Protein AF-A0A963QXK3-F1 (afdb_monomer_lite)

Sequence (108 aa):
MLYVALAVSILAFALALRVLDAVRVMRAPDLDDEVKEQRVQAASIALFGRFFAVTWRFAAAVAAGALPVLLVAWAGWVSLDAMLEAMLSLEVILAGTVAFVLVLVLGR

Foldseek 3Di:
DCVVVVVVVVVVVVVVVLVVVLVVLVPDPPDDPVNNVVVVVVSVVVVVVVVVVVVVVVVVVVCVVCVVLVVCCVVVVDPNVVVVVVCPDPVVVVVVVVVVVVCVVVVD

Secondary structure (DSSP, 8-state):
-HHHHHHHHHHHHHHHHHHHHHHHHHT-TTS-HHHHHHHHHHHHHHHHHHHHHHHHHHHHHHHHHHHHHHHHHHTTSS-HHHHHHHHHSHHHHHHHHHHHHHHHHHT-

pLDDT: mean 79.68, std 9.12, range [46.22, 90.0]

Radius of gyration: 22.3 Å; chains: 1; bounding box: 46×30×60 Å

Structure (mmCIF, N/CA/C/O backbone):
data_AF-A0A963QXK3-F1
#
_entry.id   AF-A0A963QXK3-F1
#
loop_
_atom_site.group_PDB
_atom_site.id
_atom_site.type_symbol
_atom_site.label_atom_id
_atom_site.label_alt_id
_atom_site.label_comp_id
_atom_site.label_asym_id
_atom_site.label_entity_id
_atom_site.label_seq_id
_atom_site.pdbx_PDB_ins_code
_atom_site.Cartn_x
_atom_site.Cartn_y
_atom_site.Cartn_z
_atom_site.occupancy
_atom_site.B_iso_or_equiv
_atom_site.auth_seq_id
_atom_site.auth_comp_id
_atom_site.auth_asym_id
_atom_site.auth_atom_id
_atom_site.pdbx_PDB_model_num
ATOM 1 N 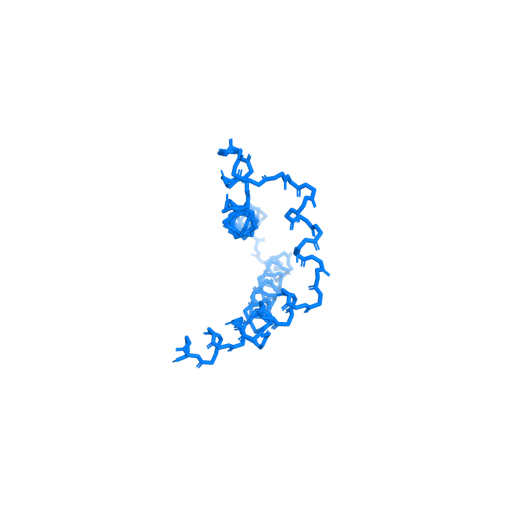N . MET A 1 1 ? -5.182 -11.495 -9.579 1.00 46.22 1 MET A N 1
ATOM 2 C CA . MET A 1 1 ? -6.308 -10.669 -9.075 1.00 46.22 1 MET A CA 1
ATOM 3 C C . MET A 1 1 ? -6.986 -11.237 -7.829 1.00 46.22 1 MET A C 1
ATOM 5 O O . MET A 1 1 ? -7.200 -10.459 -6.912 1.00 46.22 1 MET A O 1
ATOM 9 N N . LEU A 1 2 ? -7.257 -12.550 -7.729 1.00 48.44 2 LEU A N 1
ATOM 10 C CA . LEU A 1 2 ? -7.934 -13.137 -6.557 1.00 48.44 2 LEU A CA 1
ATOM 11 C C . LEU A 1 2 ? -7.216 -12.856 -5.221 1.00 48.44 2 LEU A C 1
ATOM 13 O O . LEU A 1 2 ? -7.879 -12.487 -4.271 1.00 48.44 2 LEU A O 1
ATOM 17 N N . TYR A 1 3 ? -5.881 -12.939 -5.149 1.00 46.72 3 TYR A N 1
ATOM 18 C CA . TYR A 1 3 ? -5.136 -12.678 -3.902 1.00 46.72 3 TYR A CA 1
ATOM 19 C C . TYR A 1 3 ? -5.157 -11.220 -3.447 1.00 46.72 3 TYR A C 1
ATOM 21 O O . TYR A 1 3 ? -5.304 -10.964 -2.260 1.00 46.72 3 TYR A O 1
ATOM 29 N N . VAL A 1 4 ? -5.025 -10.264 -4.370 1.00 54.38 4 VAL A N 1
ATOM 30 C CA . VAL A 1 4 ? -5.084 -8.834 -4.029 1.00 54.38 4 VAL A CA 1
ATOM 31 C C . VAL A 1 4 ? -6.513 -8.457 -3.651 1.00 54.38 4 VAL A C 1
ATOM 33 O O . VAL A 1 4 ? -6.718 -7.810 -2.633 1.00 54.38 4 VAL A O 1
ATOM 36 N N . ALA A 1 5 ? -7.509 -8.941 -4.398 1.00 55.28 5 ALA A N 1
ATOM 37 C CA . ALA A 1 5 ? -8.917 -8.752 -4.064 1.00 55.28 5 ALA A CA 1
ATOM 38 C C . ALA A 1 5 ? -9.282 -9.404 -2.721 1.00 55.28 5 ALA A C 1
ATOM 40 O O . ALA A 1 5 ? -9.977 -8.789 -1.919 1.00 55.28 5 ALA A O 1
ATOM 41 N N . LEU A 1 6 ? -8.774 -10.606 -2.433 1.00 65.06 6 LEU A N 1
ATOM 42 C CA . LEU A 1 6 ? -8.980 -11.306 -1.164 1.00 65.06 6 LEU A CA 1
ATOM 43 C C . LEU A 1 6 ? -8.276 -10.578 -0.014 1.00 65.06 6 LEU A C 1
ATOM 45 O O . LEU A 1 6 ? -8.884 -10.371 1.027 1.00 65.06 6 LEU A O 1
ATOM 49 N N . ALA A 1 7 ? -7.037 -10.124 -0.209 1.00 66.69 7 ALA A N 1
ATOM 50 C CA . ALA A 1 7 ? -6.301 -9.353 0.787 1.00 66.69 7 ALA A CA 1
ATOM 51 C C . ALA A 1 7 ? -6.999 -8.023 1.105 1.00 66.69 7 ALA A C 1
ATOM 53 O O . ALA A 1 7 ? -7.169 -7.694 2.276 1.00 66.69 7 ALA A O 1
ATOM 54 N N . VAL A 1 8 ? -7.465 -7.295 0.085 1.00 70.00 8 VAL A N 1
ATOM 55 C CA . VAL A 1 8 ? -8.245 -6.057 0.249 1.00 70.00 8 VAL A CA 1
ATOM 56 C C . VAL A 1 8 ? -9.579 -6.342 0.942 1.00 70.00 8 VAL A C 1
ATOM 58 O O . VAL A 1 8 ? -9.962 -5.605 1.846 1.00 70.00 8 VAL A O 1
ATOM 61 N N . SER A 1 9 ? -10.251 -7.440 0.588 1.00 74.44 9 SER A N 1
ATOM 62 C CA . SER A 1 9 ? -11.527 -7.845 1.194 1.00 74.44 9 SER A CA 1
ATOM 63 C C . SER A 1 9 ? -11.371 -8.247 2.664 1.00 74.44 9 SER A C 1
ATOM 65 O O . SER A 1 9 ? -12.179 -7.846 3.498 1.00 74.44 9 SER A O 1
ATOM 67 N N . ILE A 1 10 ? -10.304 -8.974 3.013 1.00 75.81 10 ILE A N 1
ATOM 68 C CA . ILE A 1 10 ? -9.953 -9.312 4.401 1.00 75.81 10 ILE A CA 1
ATOM 69 C C . ILE A 1 10 ? -9.647 -8.037 5.191 1.00 75.81 10 ILE A C 1
ATOM 71 O O . ILE A 1 10 ? -10.109 -7.890 6.323 1.00 75.81 10 ILE A O 1
ATOM 75 N N . LEU A 1 11 ? -8.908 -7.093 4.595 1.00 73.56 11 LEU A N 1
ATOM 76 C CA . LEU A 1 11 ? -8.589 -5.820 5.240 1.00 73.56 11 LEU A CA 1
ATOM 77 C C . LEU A 1 11 ? -9.853 -4.987 5.495 1.00 73.56 11 LEU A C 1
ATOM 79 O O . LEU A 1 11 ? -10.022 -4.460 6.593 1.00 73.56 11 LEU A O 1
ATOM 83 N N . ALA A 1 12 ? -10.755 -4.916 4.512 1.00 74.06 12 ALA A N 1
ATOM 84 C CA . ALA A 1 12 ? -12.033 -4.216 4.612 1.00 74.06 12 ALA A CA 1
ATOM 85 C C . ALA A 1 12 ? -12.953 -4.847 5.669 1.00 74.06 12 ALA A C 1
ATOM 87 O O . ALA A 1 12 ? -13.529 -4.134 6.490 1.00 74.06 12 ALA A O 1
ATOM 88 N N . PHE A 1 13 ? -13.036 -6.180 5.709 1.00 78.62 13 PHE A N 1
ATOM 89 C CA . PHE A 1 13 ? -13.819 -6.905 6.710 1.00 78.62 13 PHE A CA 1
ATOM 90 C C . PHE A 1 13 ? -13.271 -6.697 8.129 1.00 78.62 13 PHE A C 1
ATOM 92 O O . PHE A 1 13 ? -14.025 -6.396 9.054 1.00 78.62 13 PHE A O 1
ATOM 99 N N . ALA A 1 14 ? -11.948 -6.766 8.304 1.00 75.88 14 ALA A N 1
ATOM 100 C CA . ALA A 1 14 ? -11.301 -6.479 9.583 1.00 75.88 14 ALA A CA 1
ATOM 101 C C . ALA A 1 14 ? -11.513 -5.023 10.037 1.00 75.88 14 ALA A C 1
ATOM 103 O O . ALA A 1 14 ? -11.626 -4.762 11.238 1.00 75.88 14 ALA A O 1
ATOM 104 N N . LEU A 1 15 ? -11.583 -4.076 9.094 1.00 76.56 15 LEU A N 1
ATOM 105 C CA . LEU A 1 15 ? -11.920 -2.683 9.384 1.00 76.56 15 LEU A CA 1
ATOM 106 C C . LEU A 1 15 ? -13.371 -2.560 9.867 1.00 76.56 15 LEU A C 1
ATOM 108 O O . LEU A 1 15 ? -13.620 -1.941 10.900 1.00 76.56 15 LEU A O 1
ATOM 112 N N . ALA A 1 16 ? -14.311 -3.197 9.163 1.00 79.00 16 ALA A N 1
ATOM 113 C CA . ALA A 1 16 ? -15.734 -3.177 9.495 1.00 79.00 16 ALA A CA 1
ATOM 114 C C . ALA A 1 16 ? -16.013 -3.753 10.893 1.00 79.00 16 ALA A C 1
ATOM 116 O O . ALA A 1 16 ? -16.751 -3.148 11.670 1.00 79.00 16 ALA A O 1
ATOM 117 N N . LEU A 1 17 ? -15.368 -4.868 11.254 1.00 79.81 17 LEU A N 1
ATOM 118 C CA . LEU A 1 17 ? -15.476 -5.446 12.597 1.00 79.81 17 LEU A CA 1
ATOM 119 C C . LEU A 1 17 ? -14.990 -4.480 13.687 1.00 79.81 17 LEU A C 1
ATOM 121 O O . LEU A 1 17 ? -15.648 -4.332 14.713 1.00 79.81 17 LEU A O 1
ATOM 125 N N . ARG A 1 18 ? -13.892 -3.751 13.451 1.00 73.50 18 ARG A N 1
ATOM 126 C CA . ARG A 1 18 ? -13.395 -2.758 14.418 1.00 73.50 18 ARG A CA 1
ATOM 127 C C . ARG A 1 18 ? -14.285 -1.530 14.550 1.00 73.50 18 ARG A C 1
ATOM 129 O O . ARG A 1 18 ? -14.398 -0.988 15.645 1.00 73.50 18 ARG A O 1
ATOM 136 N N . VAL A 1 19 ? -14.919 -1.099 13.462 1.00 75.81 19 VAL A N 1
ATOM 137 C CA . VAL A 1 19 ? -15.918 -0.023 13.511 1.00 75.81 19 VAL A CA 1
ATOM 138 C C . VAL A 1 19 ? -17.121 -0.463 14.348 1.00 75.81 19 VAL A C 1
ATOM 140 O O . VAL A 1 19 ? -17.590 0.300 15.188 1.00 75.81 19 VAL A O 1
ATOM 143 N N . LEU A 1 20 ? -17.579 -1.708 14.189 1.00 81.12 20 LEU A N 1
ATOM 144 C CA . LEU A 1 20 ? -18.668 -2.259 15.000 1.00 81.12 20 LEU A CA 1
ATOM 145 C C . LEU A 1 20 ? -18.309 -2.335 16.490 1.00 81.12 20 LEU A C 1
ATOM 147 O O . LEU A 1 20 ? -19.142 -1.991 17.328 1.00 81.12 20 LEU A O 1
ATOM 151 N N . ASP A 1 21 ? -17.080 -2.724 16.828 1.00 76.31 21 ASP A N 1
ATOM 152 C CA . ASP A 1 21 ? -16.613 -2.733 18.219 1.00 76.31 21 ASP A CA 1
ATOM 153 C C . ASP A 1 21 ? -16.559 -1.321 18.819 1.00 76.31 21 ASP A C 1
ATOM 155 O O . ASP A 1 21 ? -17.001 -1.117 19.950 1.00 76.31 21 ASP A O 1
ATOM 159 N N . ALA A 1 22 ? -16.113 -0.319 18.055 1.00 68.75 22 ALA A N 1
ATOM 160 C CA . ALA A 1 22 ? -16.124 1.076 18.498 1.00 68.75 22 ALA A CA 1
ATOM 161 C C . ALA A 1 22 ? -17.555 1.590 18.757 1.00 68.75 22 ALA A C 1
ATOM 163 O O . ALA A 1 22 ? -17.819 2.203 19.791 1.00 68.75 22 ALA A O 1
ATOM 164 N N . VAL A 1 23 ? -18.503 1.271 17.867 1.00 78.69 23 VAL A N 1
ATOM 165 C CA . VAL A 1 23 ? -19.925 1.621 18.038 1.00 78.69 23 VAL A CA 1
ATOM 166 C C . VAL A 1 23 ? -20.523 0.949 19.277 1.00 78.69 23 VAL A C 1
ATOM 168 O O . VAL A 1 23 ? -21.319 1.567 19.984 1.00 78.69 23 VAL A O 1
ATOM 171 N N . ARG A 1 2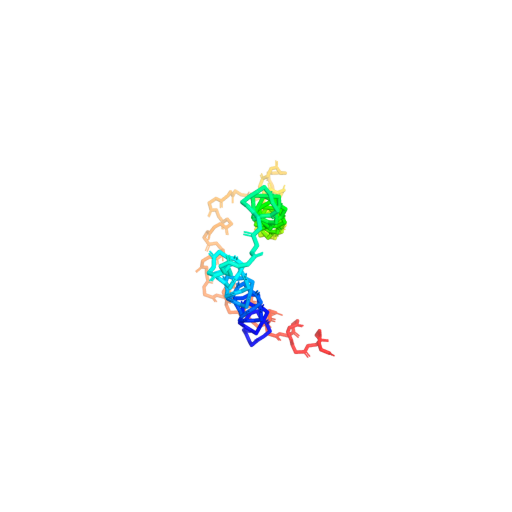4 ? -20.138 -0.298 19.575 1.00 79.25 24 ARG A N 1
ATOM 172 C CA . ARG A 1 24 ? -20.582 -1.007 20.786 1.00 79.25 24 ARG A CA 1
ATOM 173 C C . ARG A 1 24 ? -20.059 -0.356 22.061 1.00 79.25 24 ARG A C 1
ATOM 175 O O . ARG A 1 24 ? -20.836 -0.189 22.993 1.00 79.25 24 ARG A O 1
ATOM 182 N N . VAL A 1 25 ? -18.790 0.055 22.089 1.00 72.81 25 VAL A N 1
ATOM 183 C CA . VAL A 1 25 ? -18.206 0.768 23.239 1.00 72.81 25 VAL A CA 1
ATOM 184 C C . VAL A 1 25 ? -18.897 2.116 23.465 1.00 72.81 25 VAL A C 1
ATOM 186 O O . VAL A 1 25 ? -19.210 2.449 24.603 1.00 72.81 25 VAL A O 1
ATOM 189 N N . MET A 1 26 ? -19.209 2.863 22.401 1.00 71.62 26 MET A N 1
ATOM 190 C CA . MET A 1 26 ? -19.934 4.137 22.521 1.00 71.62 26 MET A CA 1
ATOM 191 C C . MET A 1 26 ? -21.381 3.973 23.003 1.00 71.62 26 MET A C 1
ATOM 193 O O . MET A 1 26 ? -21.916 4.868 23.651 1.00 71.62 26 MET A O 1
ATOM 197 N N . ARG A 1 27 ? -22.026 2.845 22.686 1.00 78.75 27 ARG A N 1
ATOM 198 C CA . ARG A 1 27 ? -23.412 2.554 23.086 1.00 78.75 27 ARG A CA 1
ATOM 199 C C . ARG A 1 27 ? -23.543 1.898 24.459 1.00 78.75 27 ARG A C 1
ATOM 201 O O . ARG A 1 27 ? -24.672 1.665 24.875 1.00 78.75 27 ARG A O 1
ATOM 208 N N . ALA A 1 28 ? -22.440 1.592 25.138 1.00 75.31 28 ALA A N 1
ATOM 209 C CA . ALA A 1 28 ? -22.462 0.968 26.454 1.00 75.31 28 ALA A CA 1
ATOM 210 C C . ALA A 1 28 ? -22.861 2.002 27.534 1.00 75.31 28 ALA A C 1
ATOM 212 O O . ALA A 1 28 ? -22.106 2.952 27.779 1.00 75.31 28 ALA A O 1
ATOM 213 N N . PRO A 1 29 ? -24.052 1.877 28.149 1.00 72.25 29 PRO A N 1
ATOM 214 C CA . PRO A 1 29 ? -24.560 2.850 29.121 1.00 72.25 29 PRO A CA 1
ATOM 215 C C . PRO A 1 29 ? -23.874 2.745 30.494 1.00 72.25 29 PRO A C 1
ATOM 217 O O . PRO A 1 29 ? -23.985 3.650 31.308 1.00 72.25 29 PRO A O 1
ATOM 220 N N . ASP A 1 30 ? -23.173 1.643 30.735 1.00 82.38 30 ASP A N 1
ATOM 221 C CA . ASP A 1 30 ? -22.508 1.230 31.972 1.00 82.38 30 ASP A CA 1
ATOM 222 C C . ASP A 1 30 ? -21.015 1.597 32.027 1.00 82.38 30 ASP A C 1
ATOM 224 O O . ASP A 1 30 ? -20.362 1.422 33.055 1.00 82.38 30 ASP A O 1
ATOM 228 N N . LEU A 1 31 ? -20.464 2.111 30.926 1.00 75.31 31 LEU A N 1
ATOM 229 C CA . LEU A 1 31 ? -19.076 2.549 30.838 1.00 75.31 31 LEU A CA 1
ATOM 230 C C . LEU A 1 31 ? -18.946 4.030 31.202 1.00 75.31 31 LEU A C 1
ATOM 232 O O . LEU A 1 31 ? -19.593 4.877 30.584 1.00 75.31 31 LEU A O 1
ATOM 236 N N . ASP A 1 32 ? -18.061 4.306 32.158 1.00 83.94 32 ASP A N 1
ATOM 237 C CA . ASP A 1 32 ? -17.626 5.653 32.523 1.00 83.94 32 ASP A CA 1
ATOM 238 C C . ASP A 1 32 ? -17.036 6.393 31.310 1.00 83.94 32 ASP A C 1
ATOM 240 O O . ASP A 1 32 ? -16.379 5.787 30.451 1.00 83.94 32 ASP A O 1
ATOM 244 N N . ASP A 1 33 ? -17.289 7.696 31.226 1.00 82.50 33 ASP A N 1
ATOM 245 C CA . ASP A 1 33 ? -16.965 8.503 30.048 1.00 82.50 33 ASP A CA 1
ATOM 246 C C . ASP A 1 33 ? -15.451 8.596 29.825 1.00 82.50 33 ASP A C 1
ATOM 248 O O . ASP A 1 33 ? -14.987 8.513 28.686 1.00 82.50 33 ASP A O 1
ATOM 252 N N . GLU A 1 34 ? -14.663 8.619 30.899 1.00 87.56 34 GLU A N 1
ATOM 253 C CA . GLU A 1 34 ? -13.202 8.630 30.816 1.00 87.56 34 GLU A CA 1
ATOM 254 C C . GLU A 1 34 ? -12.645 7.308 30.257 1.00 87.56 34 GLU A C 1
ATOM 256 O O . GLU A 1 34 ? -11.725 7.284 29.433 1.00 87.56 34 GLU A O 1
ATOM 261 N N . VAL A 1 35 ? -13.267 6.176 30.605 1.00 84.62 35 VAL A N 1
ATOM 262 C CA . VAL A 1 35 ? -12.904 4.865 30.044 1.00 84.62 35 VAL A CA 1
ATOM 263 C C . VAL A 1 35 ? -13.306 4.770 28.569 1.00 84.62 35 VAL A C 1
ATOM 265 O O . VAL A 1 35 ? -12.588 4.156 27.769 1.00 84.62 35 VAL A O 1
ATOM 268 N N . LYS A 1 36 ? -14.433 5.376 28.174 1.00 80.94 36 LYS A N 1
ATOM 269 C CA . LYS A 1 36 ? -14.829 5.473 26.760 1.00 80.94 36 LYS A CA 1
ATOM 270 C C . LYS A 1 36 ? -13.820 6.294 25.971 1.00 80.94 36 LYS A C 1
ATOM 272 O O . LYS A 1 36 ? -13.385 5.834 24.914 1.00 80.94 36 LYS A O 1
ATOM 277 N N . GLU A 1 37 ? -13.413 7.448 26.489 1.00 84.12 37 GLU A N 1
ATOM 278 C CA . GLU A 1 37 ? -12.445 8.326 25.835 1.00 84.12 37 GLU A CA 1
ATOM 279 C C . GLU A 1 37 ? -11.110 7.610 25.602 1.00 84.12 37 GLU A C 1
ATOM 281 O O . GLU A 1 37 ? -10.646 7.532 24.462 1.00 84.12 37 GLU A O 1
ATOM 286 N N . GLN A 1 38 ? -10.551 6.965 26.631 1.00 87.69 38 GLN A N 1
ATOM 287 C CA . GLN A 1 38 ? -9.294 6.216 26.511 1.00 87.69 38 GLN A CA 1
ATOM 288 C C . GLN A 1 38 ? -9.380 5.088 25.472 1.00 87.69 38 GLN A C 1
ATOM 290 O O . GLN A 1 38 ? -8.467 4.896 24.661 1.00 87.69 38 GLN A O 1
ATOM 295 N N . ARG A 1 39 ? -10.492 4.339 25.452 1.00 82.31 39 ARG A N 1
ATOM 296 C CA . ARG A 1 39 ? -10.698 3.251 24.481 1.00 82.31 39 ARG A CA 1
ATOM 297 C C . ARG A 1 39 ? -10.837 3.775 23.054 1.00 82.31 39 ARG A C 1
ATOM 299 O O . ARG A 1 39 ? -10.263 3.186 22.136 1.00 82.31 39 ARG A O 1
ATOM 306 N N . VAL A 1 40 ? -11.563 4.874 22.858 1.00 82.88 40 VAL A N 1
ATOM 307 C CA . VAL A 1 40 ? -11.718 5.519 21.546 1.00 82.88 40 VAL A CA 1
ATOM 308 C C . VAL A 1 40 ? -10.387 6.095 21.067 1.00 82.88 40 VAL A C 1
ATOM 310 O O . VAL A 1 40 ? -10.028 5.913 19.901 1.00 82.88 40 VAL A O 1
ATOM 313 N N . GLN A 1 41 ? -9.614 6.723 21.952 1.00 87.06 41 GLN A N 1
ATOM 314 C CA . GLN A 1 41 ? -8.301 7.273 21.629 1.00 87.06 41 GLN A CA 1
ATOM 315 C C . GLN A 1 41 ? -7.325 6.168 21.205 1.00 87.06 41 GLN A C 1
ATOM 317 O O . GLN A 1 41 ? -6.708 6.260 20.141 1.00 87.06 41 GLN A O 1
ATOM 322 N N . ALA A 1 42 ? -7.241 5.078 21.974 1.00 85.75 42 ALA A N 1
ATOM 323 C CA . ALA A 1 42 ? -6.397 3.931 21.644 1.00 85.75 42 ALA A CA 1
ATOM 324 C C . ALA A 1 42 ? -6.800 3.284 20.306 1.00 85.75 42 ALA A C 1
ATOM 326 O O . ALA A 1 42 ? -5.942 2.966 19.475 1.00 85.75 42 ALA A O 1
ATOM 327 N N . ALA A 1 43 ? -8.105 3.131 20.057 1.00 79.75 43 ALA A N 1
ATOM 328 C CA . ALA A 1 43 ? -8.617 2.617 18.790 1.00 79.75 43 ALA A CA 1
ATOM 329 C C . ALA A 1 43 ? -8.283 3.547 17.611 1.00 79.75 43 ALA A C 1
ATOM 331 O O . ALA A 1 43 ? -7.885 3.063 16.548 1.00 79.75 43 ALA A O 1
ATOM 332 N N . SER A 1 44 ? -8.379 4.863 17.813 1.00 81.19 44 SER A N 1
ATOM 333 C CA . SER A 1 44 ? -8.059 5.880 16.807 1.00 81.19 44 SER A CA 1
ATOM 334 C C . SER A 1 44 ? -6.576 5.864 16.444 1.00 81.19 44 SER A C 1
ATOM 336 O O . SER A 1 44 ? -6.238 5.793 15.264 1.00 81.19 44 SER A O 1
ATOM 338 N N . ILE A 1 45 ? -5.679 5.824 17.435 1.00 89.25 45 ILE A N 1
ATOM 339 C CA . ILE A 1 45 ? -4.228 5.708 17.209 1.00 89.25 45 ILE A CA 1
ATOM 340 C C . ILE A 1 45 ? -3.906 4.425 16.433 1.00 89.25 45 ILE A C 1
ATOM 342 O O . ILE A 1 45 ? -3.165 4.454 15.449 1.00 89.25 45 ILE A O 1
ATOM 346 N N . ALA A 1 46 ? -4.501 3.295 16.827 1.00 82.31 46 ALA A N 1
ATOM 347 C CA . ALA A 1 46 ? -4.297 2.026 16.136 1.00 82.31 46 ALA A CA 1
ATOM 348 C C . ALA A 1 46 ? -4.819 2.050 14.687 1.00 82.31 46 ALA A C 1
ATOM 350 O O . ALA A 1 46 ? -4.215 1.434 13.803 1.00 82.31 46 ALA A O 1
ATOM 351 N N . LEU A 1 47 ? -5.931 2.745 14.429 1.00 81.94 47 LEU A N 1
ATOM 352 C CA . LEU A 1 47 ? -6.480 2.927 13.087 1.00 81.94 47 LEU A CA 1
ATOM 353 C C . LEU A 1 47 ? -5.551 3.788 12.224 1.00 81.94 47 LEU A C 1
ATOM 355 O O . LEU A 1 47 ? -5.210 3.375 11.115 1.00 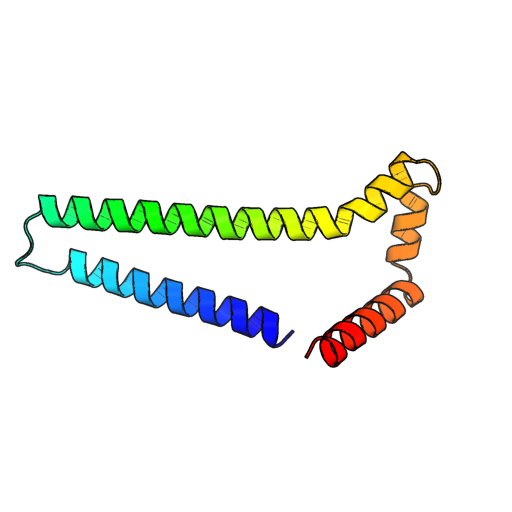81.94 47 LEU A O 1
ATOM 359 N N . PHE A 1 48 ? -5.080 4.922 12.750 1.00 87.00 48 PHE A N 1
ATOM 360 C CA . PHE A 1 48 ? -4.122 5.790 12.063 1.00 87.00 48 PHE A CA 1
ATOM 361 C C . PHE A 1 48 ? -2.818 5.061 11.744 1.00 87.00 48 PHE A C 1
ATOM 363 O O . PHE A 1 48 ? -2.354 5.116 10.607 1.00 87.00 48 PHE A O 1
ATOM 370 N N . GLY A 1 49 ? -2.256 4.312 12.696 1.00 86.25 49 GLY A N 1
ATOM 371 C CA . GLY A 1 49 ? -1.040 3.531 12.461 1.00 86.25 49 GLY A CA 1
ATOM 372 C C . GLY A 1 49 ? -1.203 2.516 11.324 1.00 86.25 49 GLY A C 1
ATOM 373 O O . GLY A 1 49 ? -0.328 2.384 10.468 1.00 86.25 49 GLY A O 1
ATOM 374 N N . ARG A 1 50 ? -2.356 1.838 11.252 1.00 82.00 50 ARG A N 1
ATOM 375 C CA . ARG A 1 50 ? -2.668 0.910 10.152 1.00 82.00 50 ARG A CA 1
ATOM 376 C C . ARG A 1 50 ? -2.863 1.623 8.823 1.00 82.00 50 ARG A C 1
ATOM 378 O O . ARG A 1 50 ? -2.364 1.135 7.813 1.00 82.00 50 ARG A O 1
ATOM 385 N N . PHE A 1 51 ? -3.559 2.756 8.824 1.00 83.56 51 PHE A N 1
ATOM 386 C CA . PHE A 1 51 ? -3.715 3.590 7.638 1.00 83.56 51 PHE A CA 1
ATOM 387 C C . PHE A 1 51 ? -2.347 3.996 7.079 1.00 83.56 51 PHE A C 1
ATOM 389 O O . PHE A 1 51 ? -2.062 3.719 5.918 1.00 83.56 51 PHE A O 1
ATOM 396 N N . PHE A 1 52 ? -1.462 4.543 7.916 1.00 87.00 52 PHE A N 1
ATOM 397 C CA . PHE A 1 52 ? -0.106 4.909 7.504 1.00 87.00 52 PHE A CA 1
ATOM 398 C C . PHE A 1 52 ? 0.694 3.712 6.991 1.00 87.00 52 PHE A C 1
ATOM 400 O O . PHE A 1 52 ? 1.345 3.819 5.955 1.00 87.00 52 PHE A O 1
ATOM 407 N N . ALA A 1 53 ? 0.615 2.560 7.660 1.00 82.25 53 ALA A N 1
ATOM 408 C CA . ALA A 1 53 ? 1.302 1.354 7.210 1.00 82.25 53 ALA A CA 1
ATOM 409 C C . ALA A 1 53 ? 0.833 0.902 5.816 1.00 82.25 53 ALA A C 1
ATOM 411 O O . ALA A 1 53 ? 1.657 0.540 4.978 1.00 82.25 53 ALA A O 1
ATOM 412 N N . VAL A 1 54 ? -0.475 0.933 5.546 1.00 81.75 54 VAL A N 1
ATOM 413 C CA . VAL A 1 54 ? -1.032 0.581 4.229 1.00 81.75 54 VAL A CA 1
ATOM 414 C C . VAL A 1 54 ? -0.618 1.605 3.177 1.00 81.75 54 VAL A C 1
ATOM 416 O O . VAL A 1 54 ? -0.113 1.216 2.125 1.00 81.75 54 VAL A O 1
ATOM 419 N N . THR A 1 55 ? -0.763 2.895 3.478 1.00 84.50 55 THR A N 1
ATOM 420 C CA . THR A 1 55 ? -0.377 3.991 2.583 1.00 84.50 55 THR A CA 1
ATOM 421 C C . THR A 1 55 ? 1.102 3.915 2.220 1.00 84.50 55 THR A C 1
ATOM 423 O O . THR A 1 55 ? 1.447 3.998 1.044 1.00 84.50 55 THR A O 1
ATOM 426 N N . TRP A 1 56 ? 1.984 3.674 3.194 1.00 85.94 56 TRP A N 1
ATOM 427 C CA . TRP A 1 56 ? 3.419 3.561 2.944 1.00 85.94 56 TRP A CA 1
ATOM 428 C C . TRP A 1 56 ? 3.774 2.320 2.129 1.00 85.94 56 TRP A C 1
ATOM 430 O O . TRP A 1 56 ? 4.582 2.399 1.212 1.00 85.94 56 TRP A O 1
ATOM 440 N N . ARG A 1 57 ? 3.139 1.173 2.402 1.00 82.62 57 ARG A N 1
ATOM 441 C CA . ARG A 1 57 ? 3.337 -0.047 1.599 1.00 82.62 57 ARG A CA 1
ATOM 442 C C . ARG A 1 57 ? 2.877 0.144 0.159 1.00 82.62 57 ARG A C 1
ATOM 444 O O . ARG A 1 57 ? 3.545 -0.339 -0.749 1.00 82.62 57 ARG A O 1
ATOM 451 N N . PHE A 1 58 ? 1.768 0.848 -0.051 1.00 82.06 58 PHE A N 1
ATOM 452 C CA . PHE A 1 58 ? 1.291 1.188 -1.386 1.00 82.06 58 PHE A CA 1
ATOM 453 C C . PHE A 1 58 ? 2.260 2.134 -2.100 1.00 82.06 58 PHE A C 1
ATOM 455 O O . PHE A 1 58 ? 2.699 1.830 -3.205 1.00 82.06 58 PHE A O 1
ATOM 462 N N . ALA A 1 59 ? 2.661 3.227 -1.444 1.00 82.19 59 ALA A N 1
ATOM 463 C CA . ALA A 1 59 ? 3.640 4.164 -1.984 1.00 82.19 59 ALA A CA 1
ATOM 464 C C . ALA A 1 59 ? 4.964 3.464 -2.327 1.00 82.19 59 ALA A C 1
ATOM 466 O O . ALA A 1 59 ? 5.500 3.665 -3.411 1.00 82.19 59 ALA A O 1
ATOM 467 N N . ALA A 1 60 ? 5.449 2.581 -1.450 1.00 85.88 60 ALA A N 1
ATOM 468 C CA . ALA A 1 60 ? 6.649 1.787 -1.679 1.00 85.88 60 ALA A CA 1
ATOM 469 C C . ALA A 1 60 ? 6.488 0.805 -2.847 1.00 85.88 60 ALA A C 1
ATOM 471 O O . ALA A 1 60 ? 7.418 0.652 -3.627 1.00 85.88 60 ALA A O 1
ATOM 472 N N . ALA A 1 61 ? 5.328 0.161 -3.006 1.00 81.88 61 ALA A N 1
ATOM 473 C CA . ALA A 1 61 ? 5.069 -0.731 -4.136 1.00 81.88 61 ALA A CA 1
ATOM 474 C C . ALA A 1 61 ? 5.050 0.028 -5.472 1.00 81.88 61 ALA A C 1
ATOM 476 O O . ALA A 1 61 ? 5.649 -0.423 -6.447 1.00 81.88 61 ALA A O 1
ATOM 477 N N . VAL A 1 62 ? 4.415 1.203 -5.503 1.00 81.44 62 VAL A N 1
ATOM 478 C CA . VAL A 1 62 ? 4.414 2.087 -6.677 1.00 81.44 62 VAL A CA 1
ATOM 479 C C . VAL A 1 62 ? 5.831 2.568 -6.981 1.00 81.44 62 VAL A C 1
ATOM 481 O O . VAL A 1 62 ? 6.292 2.444 -8.113 1.00 81.44 62 VAL A O 1
ATOM 484 N N . ALA A 1 63 ? 6.550 3.055 -5.967 1.00 85.38 63 ALA A N 1
ATOM 485 C CA . ALA A 1 63 ? 7.926 3.509 -6.112 1.00 85.38 63 ALA A CA 1
ATOM 486 C C . ALA A 1 63 ? 8.844 2.379 -6.586 1.00 85.38 63 ALA A C 1
ATOM 488 O O . ALA A 1 63 ? 9.639 2.601 -7.486 1.00 85.38 63 ALA A O 1
ATOM 489 N N . ALA A 1 64 ? 8.704 1.164 -6.050 1.00 86.81 64 ALA A N 1
ATOM 490 C CA . ALA A 1 64 ? 9.483 0.001 -6.465 1.00 86.81 64 ALA A CA 1
ATOM 491 C C . ALA A 1 64 ? 9.229 -0.383 -7.929 1.00 86.81 64 ALA A C 1
ATOM 493 O O . ALA A 1 64 ? 10.166 -0.771 -8.618 1.00 86.81 64 ALA A O 1
ATOM 494 N N . GLY A 1 65 ? 7.992 -0.247 -8.417 1.00 82.31 65 GLY A N 1
ATOM 495 C CA . GLY A 1 65 ? 7.670 -0.453 -9.832 1.00 82.31 65 GLY A CA 1
ATOM 496 C C . GLY A 1 65 ? 8.218 0.651 -10.740 1.00 82.31 65 GLY A C 1
ATOM 497 O O . GLY A 1 65 ? 8.674 0.370 -11.845 1.00 82.31 65 GLY A O 1
ATOM 498 N N . ALA A 1 66 ? 8.215 1.899 -10.270 1.00 81.25 66 ALA A N 1
ATOM 499 C CA . ALA A 1 66 ? 8.731 3.045 -11.017 1.00 81.25 66 ALA A CA 1
ATOM 500 C C . ALA A 1 66 ? 10.267 3.160 -10.974 1.00 81.25 66 ALA A C 1
ATOM 502 O O . ALA A 1 66 ? 10.866 3.731 -11.883 1.00 81.25 66 ALA A O 1
ATOM 503 N N . LEU A 1 67 ? 10.916 2.621 -9.937 1.00 88.00 67 LEU A N 1
ATOM 504 C CA . LEU A 1 67 ? 12.350 2.780 -9.689 1.00 88.00 67 LEU A CA 1
ATOM 505 C C . LEU A 1 67 ? 13.220 2.341 -10.879 1.00 88.00 67 LEU A C 1
ATOM 507 O O . LEU A 1 67 ? 14.089 3.116 -11.266 1.00 88.00 67 LEU A O 1
ATOM 511 N N . PRO A 1 68 ? 13.009 1.161 -11.500 1.00 83.75 68 PRO A N 1
ATOM 512 C CA . PRO A 1 68 ? 13.841 0.714 -12.614 1.00 83.75 68 PRO A CA 1
ATOM 513 C C . PRO A 1 68 ? 13.739 1.652 -13.819 1.00 83.75 68 PRO A C 1
ATOM 515 O O . PRO A 1 68 ? 14.752 1.992 -14.420 1.00 83.75 68 PRO A O 1
ATOM 518 N N . VAL A 1 69 ? 12.526 2.124 -14.120 1.00 83.62 69 VAL A N 1
ATOM 519 C CA . VAL A 1 69 ? 12.247 3.076 -15.207 1.00 83.62 69 VAL A CA 1
ATOM 520 C C . VAL A 1 69 ? 12.991 4.388 -14.946 1.00 83.62 69 VAL A C 1
ATOM 522 O O . VAL A 1 69 ? 13.729 4.878 -15.799 1.00 83.62 69 VAL A O 1
ATOM 525 N N . LEU A 1 70 ? 12.870 4.929 -13.733 1.00 82.44 70 LEU A N 1
ATOM 526 C CA . LEU A 1 70 ? 13.540 6.172 -13.353 1.00 82.44 70 LEU A CA 1
ATOM 527 C C . LEU A 1 70 ? 15.068 6.042 -13.354 1.00 82.44 70 LEU A C 1
ATOM 529 O O . LEU A 1 70 ? 15.748 6.969 -13.785 1.00 82.44 70 LEU A O 1
ATOM 533 N N . LEU A 1 71 ? 15.615 4.904 -12.918 1.00 86.81 71 LEU A N 1
ATOM 534 C CA . LEU A 1 71 ? 17.058 4.651 -12.928 1.00 86.81 71 LEU A CA 1
ATOM 535 C C . LEU A 1 71 ? 17.617 4.554 -14.352 1.00 86.81 71 LEU A C 1
ATOM 537 O O . LEU A 1 71 ? 18.661 5.139 -14.629 1.00 86.81 71 LEU A O 1
ATOM 541 N N . VAL A 1 72 ? 16.918 3.865 -15.260 1.00 86.06 72 VAL A N 1
ATOM 542 C CA . VAL A 1 72 ? 17.310 3.758 -16.678 1.00 86.06 72 VAL A CA 1
ATOM 543 C C . VAL A 1 72 ? 17.262 5.124 -17.366 1.00 86.06 72 VAL A C 1
ATOM 545 O O . VAL A 1 72 ? 18.188 5.474 -18.101 1.00 86.06 72 VAL A O 1
ATOM 548 N N . ALA A 1 73 ? 16.223 5.917 -17.088 1.00 83.06 73 ALA A N 1
ATOM 549 C CA . ALA A 1 73 ? 16.107 7.278 -17.606 1.00 83.06 73 ALA A CA 1
ATOM 550 C C . ALA A 1 73 ? 17.200 8.203 -17.040 1.00 83.06 73 ALA A C 1
ATOM 552 O O . ALA A 1 73 ? 17.825 8.949 -17.790 1.00 83.06 73 ALA A O 1
ATOM 553 N N . TRP A 1 74 ? 17.477 8.133 -15.732 1.00 84.12 74 TRP A N 1
ATOM 554 C CA . TRP A 1 74 ? 18.518 8.937 -15.081 1.00 84.12 74 TRP A CA 1
ATOM 555 C C . TRP A 1 74 ? 19.927 8.594 -15.577 1.00 84.12 74 TRP A C 1
ATOM 557 O O . TRP A 1 74 ? 20.748 9.489 -15.763 1.00 84.12 74 TRP A O 1
ATOM 567 N N . ALA A 1 75 ? 20.195 7.316 -15.861 1.00 88.69 75 ALA A N 1
ATOM 568 C CA . ALA A 1 75 ? 21.448 6.867 -16.465 1.00 88.69 75 ALA A CA 1
ATOM 569 C C . ALA A 1 75 ? 21.622 7.323 -17.930 1.00 88.69 75 ALA A C 1
ATOM 571 O O . ALA A 1 75 ? 22.678 7.096 -18.520 1.00 88.69 75 ALA A O 1
ATOM 572 N N . GLY A 1 76 ? 20.599 7.948 -18.529 1.00 85.31 76 GLY A N 1
ATOM 573 C CA . GLY A 1 76 ? 20.620 8.437 -19.907 1.00 85.31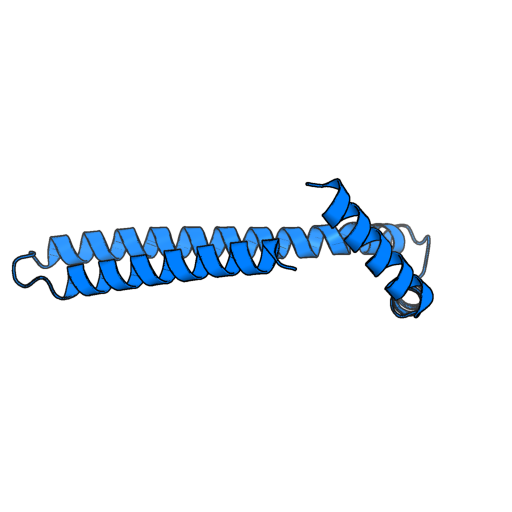 76 GLY A CA 1
ATOM 574 C C . GLY A 1 76 ? 20.637 7.325 -20.956 1.00 85.31 76 GLY A C 1
ATOM 575 O O . GLY A 1 76 ? 20.963 7.584 -22.110 1.00 85.31 76 GLY A O 1
ATOM 576 N N . TRP A 1 77 ? 20.317 6.086 -20.569 1.00 86.81 77 TRP A N 1
ATOM 577 C CA . TRP A 1 77 ? 20.361 4.936 -21.477 1.00 86.81 77 TRP A CA 1
ATOM 578 C C . TRP A 1 77 ? 19.225 4.969 -22.500 1.00 86.81 77 TRP A C 1
ATOM 580 O O . TRP A 1 77 ? 19.415 4.551 -23.639 1.00 86.81 77 TRP A O 1
ATOM 590 N N . VAL A 1 78 ? 18.052 5.469 -22.101 1.00 84.50 78 VAL A N 1
ATOM 591 C CA . VAL A 1 78 ? 16.862 5.617 -22.950 1.00 84.50 78 VAL A CA 1
ATOM 592 C C . VAL A 1 78 ? 16.128 6.897 -22.541 1.00 84.50 78 VAL A C 1
ATOM 594 O O . VAL A 1 78 ? 16.054 7.210 -21.351 1.00 84.50 78 VAL A O 1
ATOM 597 N N . SER A 1 79 ? 15.584 7.650 -23.504 1.00 84.62 79 SER A N 1
ATOM 598 C CA . SER A 1 79 ? 14.743 8.813 -23.198 1.00 84.62 79 SER A CA 1
ATOM 599 C C . SER A 1 79 ? 13.416 8.379 -22.569 1.00 84.62 79 SER A C 1
ATOM 601 O O . SER A 1 79 ? 12.854 7.338 -22.914 1.00 84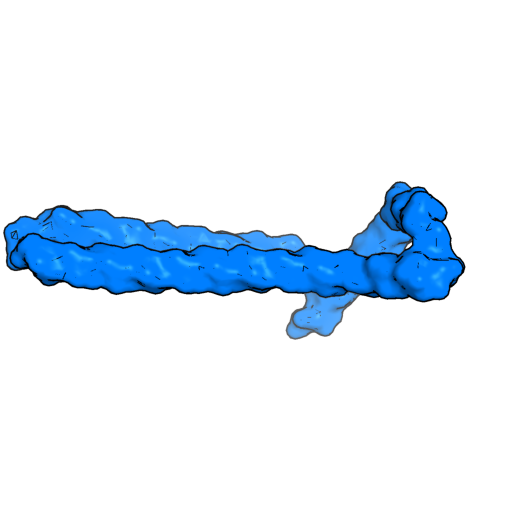.62 79 SER A O 1
ATOM 603 N N . LEU A 1 80 ? 12.900 9.191 -21.642 1.00 78.69 80 LEU A N 1
ATOM 604 C CA . LEU A 1 80 ? 11.648 8.887 -20.947 1.00 78.69 80 LEU A CA 1
ATOM 605 C C . LEU A 1 80 ? 10.486 8.709 -21.938 1.00 78.69 80 LEU A C 1
ATOM 607 O O . LEU A 1 80 ? 9.715 7.766 -21.796 1.00 78.69 80 LEU A O 1
ATOM 611 N N . ASP A 1 81 ? 10.416 9.555 -22.967 1.00 84.75 81 ASP A N 1
ATOM 612 C CA . ASP A 1 81 ? 9.357 9.516 -23.982 1.00 84.75 81 ASP A CA 1
ATOM 613 C C . ASP A 1 81 ? 9.371 8.207 -24.781 1.00 84.75 81 ASP A C 1
ATOM 615 O O . ASP A 1 81 ? 8.342 7.544 -24.892 1.00 84.75 81 ASP A O 1
ATOM 619 N N . ALA A 1 82 ? 10.546 7.763 -25.245 1.00 84.25 82 ALA A N 1
ATOM 620 C CA . ALA A 1 82 ? 10.676 6.503 -25.980 1.00 84.25 82 ALA A CA 1
ATOM 621 C C . ALA A 1 82 ? 10.326 5.289 -25.105 1.00 84.25 82 ALA A C 1
ATOM 623 O O . ALA A 1 82 ? 9.763 4.303 -25.578 1.00 84.25 82 ALA A O 1
ATOM 624 N N . MET A 1 83 ? 10.640 5.358 -23.810 1.00 81.94 83 MET A N 1
ATOM 625 C CA . MET A 1 83 ? 10.302 4.300 -22.866 1.00 81.94 83 MET A CA 1
ATOM 626 C C . MET A 1 83 ? 8.798 4.259 -22.572 1.00 81.94 83 MET A C 1
ATOM 628 O O . MET A 1 83 ? 8.228 3.173 -22.505 1.00 81.94 83 MET A O 1
ATOM 632 N N . LEU A 1 84 ? 8.139 5.415 -22.450 1.00 82.81 84 LEU A N 1
ATOM 633 C CA . LEU A 1 84 ? 6.685 5.499 -22.296 1.00 82.81 84 LEU A CA 1
ATOM 634 C C . LEU A 1 84 ? 5.953 4.988 -23.542 1.00 82.81 84 LEU A C 1
ATOM 636 O O . LEU A 1 84 ? 5.012 4.208 -23.408 1.00 82.81 84 LEU A O 1
ATOM 640 N N . GLU A 1 85 ? 6.411 5.353 -24.741 1.00 87.94 85 GLU A N 1
ATOM 641 C CA . GLU A 1 85 ? 5.878 4.815 -25.999 1.00 87.94 85 GLU A CA 1
ATOM 642 C C . GLU A 1 85 ? 6.031 3.292 -26.067 1.00 87.94 85 GLU A C 1
ATOM 644 O O . GLU A 1 85 ? 5.072 2.581 -26.375 1.00 87.94 85 GLU A O 1
ATOM 649 N N . ALA A 1 86 ? 7.202 2.769 -25.691 1.00 82.75 86 ALA A N 1
ATOM 650 C CA . ALA A 1 86 ? 7.430 1.331 -25.626 1.00 82.75 86 ALA A CA 1
ATOM 651 C C . ALA A 1 86 ? 6.527 0.646 -24.585 1.00 82.75 86 ALA A C 1
ATOM 653 O O . ALA A 1 86 ? 5.970 -0.409 -24.872 1.00 82.75 86 ALA A O 1
ATOM 654 N N . MET A 1 87 ? 6.325 1.235 -23.401 1.00 80.31 87 MET A N 1
ATOM 655 C CA . MET A 1 87 ? 5.437 0.682 -22.365 1.00 80.31 87 MET A CA 1
ATOM 656 C C . MET A 1 87 ? 3.964 0.639 -22.788 1.00 80.31 87 MET A C 1
ATOM 658 O O . MET A 1 87 ? 3.222 -0.217 -22.308 1.00 80.31 87 MET A O 1
ATOM 662 N N . LEU A 1 88 ? 3.545 1.542 -23.676 1.00 86.19 88 LEU A N 1
ATOM 663 C CA . LEU A 1 88 ? 2.192 1.586 -24.234 1.00 86.19 88 LEU A CA 1
ATOM 664 C C . LEU A 1 88 ? 2.021 0.703 -25.476 1.00 86.19 88 LEU A C 1
ATOM 666 O O . LEU A 1 88 ? 0.894 0.527 -25.944 1.00 86.19 88 LEU A O 1
ATOM 670 N N . SER A 1 89 ? 3.107 0.132 -26.001 1.00 90.00 89 SER A N 1
ATOM 671 C CA . SER A 1 89 ? 3.040 -0.806 -27.118 1.00 90.00 89 SER A CA 1
ATOM 672 C C . SER A 1 89 ? 2.272 -2.072 -26.731 1.00 90.00 89 SER A C 1
ATOM 674 O O . SER A 1 89 ? 2.364 -2.581 -25.607 1.00 90.00 89 SER A O 1
ATOM 676 N N . LEU A 1 90 ? 1.496 -2.595 -27.681 1.00 88.25 90 LEU A N 1
ATOM 677 C CA . LEU A 1 90 ? 0.666 -3.778 -27.470 1.00 88.25 90 LEU A CA 1
ATOM 678 C C . LEU A 1 90 ? 1.528 -4.984 -27.067 1.00 88.25 90 LEU A C 1
ATOM 680 O O . LEU A 1 90 ? 1.134 -5.789 -26.225 1.00 88.25 90 LEU A O 1
ATOM 684 N N . GLU A 1 91 ? 2.722 -5.084 -27.644 1.00 88.44 91 GLU A N 1
ATOM 685 C CA . GLU A 1 91 ? 3.699 -6.140 -27.418 1.00 88.44 91 GLU A CA 1
ATOM 686 C C . GLU A 1 91 ? 4.182 -6.150 -25.969 1.00 88.44 91 GLU A C 1
ATOM 688 O O . GLU A 1 91 ? 4.194 -7.205 -25.331 1.00 88.44 91 GLU A O 1
ATOM 693 N N . VAL A 1 92 ? 4.536 -4.983 -25.422 1.00 84.56 92 VAL A N 1
ATOM 694 C CA . VAL A 1 92 ? 4.997 -4.861 -24.033 1.00 84.56 92 VAL A CA 1
ATOM 695 C C . VAL A 1 92 ? 3.848 -5.079 -23.055 1.00 84.56 92 VAL A C 1
ATOM 697 O O . VAL A 1 92 ? 4.037 -5.754 -22.042 1.00 84.56 92 VAL A O 1
ATOM 700 N N . ILE A 1 93 ? 2.642 -4.601 -23.370 1.00 85.50 93 ILE A N 1
ATOM 701 C CA . ILE A 1 93 ? 1.447 -4.866 -22.558 1.00 85.50 93 ILE A CA 1
ATOM 702 C C . ILE A 1 93 ? 1.159 -6.373 -22.503 1.00 85.50 93 ILE A C 1
ATOM 704 O O . ILE A 1 93 ? 0.933 -6.922 -21.420 1.00 85.50 93 ILE A O 1
ATOM 708 N N . LEU A 1 94 ? 1.205 -7.066 -23.645 1.00 87.56 94 LEU A N 1
ATOM 709 C CA . LEU A 1 94 ? 0.989 -8.512 -23.719 1.00 87.56 94 LEU A CA 1
ATOM 710 C C . LEU A 1 94 ? 2.091 -9.285 -22.990 1.00 87.56 94 LEU A C 1
ATOM 712 O O . LEU A 1 94 ? 1.784 -10.134 -22.153 1.00 87.56 94 LEU A O 1
ATOM 716 N N . ALA A 1 95 ? 3.361 -8.967 -23.246 1.00 85.69 95 ALA A N 1
ATOM 717 C CA . ALA A 1 95 ? 4.496 -9.618 -22.597 1.00 85.69 95 ALA A CA 1
ATOM 718 C C . ALA A 1 95 ? 4.482 -9.406 -21.076 1.00 85.69 95 ALA A C 1
ATOM 720 O O . ALA A 1 95 ? 4.644 -10.362 -20.316 1.00 85.69 95 ALA A O 1
ATOM 721 N N . GLY A 1 96 ? 4.215 -8.178 -20.625 1.00 83.44 96 GLY A N 1
ATOM 722 C CA . GLY A 1 96 ? 4.069 -7.843 -19.211 1.00 83.44 96 GLY A CA 1
ATOM 723 C C . GLY A 1 96 ? 2.902 -8.583 -18.558 1.00 83.44 96 GLY A C 1
ATOM 724 O O . GLY A 1 96 ? 3.047 -9.113 -17.457 1.00 83.44 96 GLY A O 1
ATOM 725 N N . THR A 1 97 ? 1.770 -8.705 -19.256 1.00 83.81 97 THR A N 1
ATOM 726 C CA . THR A 1 97 ? 0.609 -9.472 -18.779 1.00 83.81 97 THR A CA 1
ATOM 727 C C . THR A 1 97 ? 0.942 -10.957 -18.637 1.00 83.81 97 THR A C 1
ATOM 729 O O . THR A 1 97 ? 0.642 -11.555 -17.604 1.00 83.81 97 THR A O 1
ATOM 732 N N . VAL A 1 98 ? 1.604 -11.555 -19.631 1.00 87.00 98 VAL A N 1
ATOM 733 C CA . VAL A 1 98 ? 2.028 -12.964 -19.586 1.00 87.00 98 VAL A CA 1
ATOM 734 C C . VAL A 1 98 ? 3.028 -13.194 -18.454 1.00 87.00 98 VAL A C 1
ATOM 736 O O . VAL A 1 98 ? 2.838 -14.111 -17.657 1.00 87.00 98 VAL A O 1
ATOM 739 N N . ALA A 1 99 ? 4.047 -12.342 -18.324 1.00 83.75 99 ALA A N 1
ATOM 740 C CA . ALA A 1 99 ? 5.028 -12.425 -17.245 1.00 83.75 99 ALA A CA 1
ATOM 741 C C . ALA A 1 99 ? 4.363 -12.309 -15.864 1.00 83.75 99 ALA A C 1
ATOM 743 O O . ALA A 1 99 ? 4.643 -13.104 -14.968 1.00 83.75 99 ALA A O 1
ATOM 744 N N . PHE A 1 100 ? 3.425 -11.373 -15.705 1.00 78.44 100 PHE A N 1
ATOM 745 C CA . PHE A 1 100 ? 2.652 -11.217 -14.476 1.00 78.44 100 PHE A CA 1
ATOM 746 C C . PHE A 1 100 ? 1.823 -12.466 -14.148 1.00 78.44 100 PHE A C 1
ATOM 748 O O . PHE A 1 100 ? 1.819 -12.924 -13.004 1.00 78.44 100 PHE A O 1
ATOM 755 N N . VAL A 1 101 ? 1.141 -13.047 -15.141 1.00 81.50 101 VAL A N 1
ATOM 756 C CA . VAL A 1 101 ? 0.374 -14.290 -14.969 1.00 81.50 101 VAL A CA 1
ATOM 757 C C . VAL A 1 101 ? 1.293 -15.451 -14.588 1.00 81.50 101 VAL A C 1
ATOM 759 O O . VAL A 1 101 ? 0.957 -16.204 -13.677 1.00 81.50 101 VAL A O 1
ATOM 762 N N . LEU A 1 102 ? 2.463 -15.575 -15.217 1.00 83.88 102 LEU A N 1
ATOM 763 C CA . LEU A 1 102 ? 3.442 -16.616 -14.898 1.00 83.88 102 LEU A CA 1
ATOM 764 C C . LEU A 1 102 ? 3.955 -16.496 -13.463 1.00 83.88 102 LEU A C 1
ATOM 766 O O . LEU A 1 102 ? 3.927 -17.481 -12.732 1.00 83.88 102 LEU A O 1
ATOM 770 N N . VAL A 1 103 ? 4.343 -15.296 -13.025 1.00 82.25 103 VAL A N 1
ATOM 771 C CA . VAL A 1 103 ? 4.739 -15.050 -11.628 1.00 82.25 103 VAL A CA 1
ATOM 772 C C . VAL A 1 103 ? 3.596 -15.391 -10.669 1.00 82.25 103 VAL A C 1
ATOM 774 O O . VAL A 1 103 ? 3.824 -15.972 -9.614 1.00 82.25 103 VAL A O 1
ATOM 777 N N . LEU A 1 104 ? 2.351 -15.088 -11.039 1.00 73.50 104 LEU A N 1
ATOM 778 C CA . LEU A 1 104 ? 1.178 -15.390 -10.219 1.00 73.50 104 LEU A CA 1
ATOM 779 C C . LEU A 1 104 ? 0.861 -16.892 -10.129 1.00 73.50 104 LEU A C 1
ATOM 781 O O . LEU A 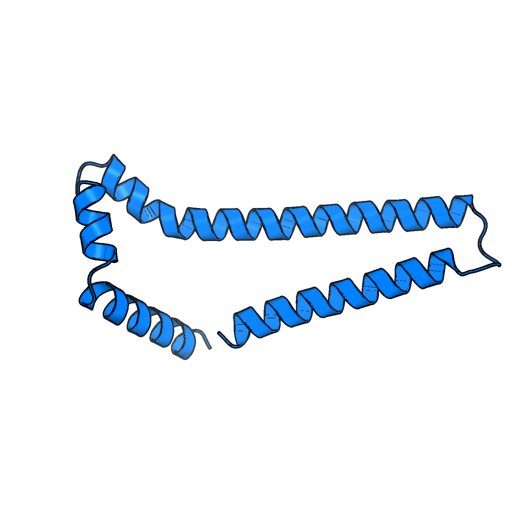1 104 ? 0.310 -17.338 -9.122 1.00 73.50 104 LEU A O 1
ATOM 785 N N . VAL A 1 105 ? 1.157 -17.663 -11.174 1.00 79.19 105 VAL A N 1
ATOM 786 C CA . VAL A 1 105 ? 0.949 -19.118 -11.196 1.00 79.19 105 VAL A CA 1
ATOM 787 C C . VAL A 1 105 ? 2.096 -19.852 -10.499 1.00 79.19 105 VAL A C 1
ATOM 789 O O . VAL A 1 105 ? 1.831 -20.802 -9.774 1.00 79.19 105 VAL A O 1
ATOM 792 N N . LEU A 1 106 ? 3.338 -19.397 -10.685 1.00 78.31 106 LEU A N 1
ATOM 793 C CA . LEU A 1 106 ? 4.555 -20.021 -10.147 1.00 78.31 106 LEU A CA 1
ATOM 794 C C . LEU A 1 106 ? 4.901 -19.584 -8.717 1.00 78.31 106 LEU A C 1
ATOM 796 O O . LEU A 1 106 ? 5.619 -20.290 -8.025 1.00 78.31 106 LEU A O 1
ATOM 800 N N . GLY A 1 107 ? 4.428 -18.415 -8.279 1.00 57.25 107 GLY A N 1
ATOM 801 C CA . GLY A 1 107 ? 4.586 -17.911 -6.909 1.00 57.25 107 GLY A CA 1
ATOM 802 C C . GLY A 1 107 ? 3.543 -18.447 -5.921 1.00 57.25 107 GLY A C 1
ATOM 803 O O . GLY A 1 107 ? 3.353 -17.852 -4.858 1.00 57.25 107 GLY A O 1
ATOM 804 N N . ARG A 1 108 ? 2.830 -19.511 -6.300 1.00 47.69 108 ARG A N 1
ATOM 805 C CA . ARG A 1 108 ? 2.010 -20.354 -5.423 1.00 47.69 108 ARG A CA 1
ATOM 806 C C . ARG A 1 108 ? 2.795 -21.593 -5.028 1.00 47.69 108 ARG A C 1
ATOM 808 O O . ARG A 1 108 ? 2.525 -22.081 -3.912 1.00 47.69 108 ARG A O 1
#